Protein AF-A0A6L7A6A7-F1 (afdb_monomer_lite)

Organism: Escherichia coli (NCBI:txid562)

Secondary structure (DSSP, 8-state):
-HHHHHHHHHHHHHHHHHHHHHHS-GGGGGSHHHHHHHHHHHHHHHHHH-GGG--SS---HHHHHHHHHHHH-

pLDDT: mean 94.85, std 4.91, range [69.5, 98.38]

Structure (mmCIF, N/CA/C/O backbone):
data_AF-A0A6L7A6A7-F1
#
_entry.id   AF-A0A6L7A6A7-F1
#
loop_
_atom_site.group_PDB
_atom_site.id
_atom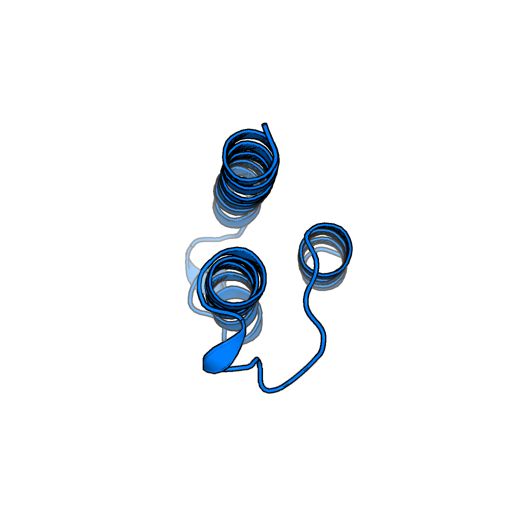_site.type_symbol
_atom_site.label_atom_id
_atom_site.label_alt_id
_atom_site.label_comp_id
_atom_site.label_asym_id
_atom_site.label_entity_id
_atom_site.label_seq_id
_atom_site.pdbx_PDB_ins_code
_atom_site.Cartn_x
_atom_site.Cartn_y
_atom_site.Cartn_z
_atom_site.occupancy
_atom_site.B_iso_or_equiv
_atom_site.auth_seq_id
_atom_site.auth_comp_id
_atom_site.auth_asym_id
_atom_site.auth_atom_id
_atom_site.pdbx_PDB_model_num
ATOM 1 N N . HIS A 1 1 ? 20.948 2.473 -13.889 1.00 73.69 1 HIS A N 1
ATOM 2 C CA . HIS A 1 1 ? 20.418 2.821 -12.548 1.00 73.69 1 HIS A CA 1
ATOM 3 C C . HIS A 1 1 ? 18.893 2.622 -12.423 1.00 73.69 1 HIS A C 1
ATOM 5 O O . HIS A 1 1 ? 18.242 3.404 -11.742 1.00 73.69 1 HIS A O 1
ATOM 11 N N . ARG A 1 2 ? 18.304 1.579 -13.038 1.00 88.12 2 ARG A N 1
ATOM 12 C CA . ARG A 1 2 ? 16.849 1.320 -12.996 1.00 88.12 2 ARG A CA 1
ATOM 13 C C . ARG A 1 2 ? 16.444 0.569 -11.726 1.00 88.12 2 ARG A C 1
ATOM 15 O O . ARG A 1 2 ? 15.590 1.048 -10.992 1.00 88.12 2 ARG A O 1
ATOM 22 N N . ASP A 1 3 ? 17.149 -0.514 -11.422 1.00 92.19 3 ASP A N 1
ATOM 23 C CA . ASP A 1 3 ? 16.846 -1.377 -10.275 1.00 92.19 3 ASP A CA 1
ATOM 24 C C . ASP A 1 3 ? 16.959 -0.617 -8.954 1.00 92.19 3 ASP A C 1
ATOM 26 O O . ASP A 1 3 ? 16.091 -0.722 -8.098 1.00 92.19 3 ASP A O 1
ATOM 30 N N . ARG A 1 4 ? 17.965 0.259 -8.820 1.00 94.88 4 ARG A N 1
ATOM 31 C CA . ARG A 1 4 ? 18.094 1.147 -7.654 1.00 94.88 4 ARG A CA 1
ATOM 32 C C . ARG A 1 4 ? 16.886 2.073 -7.489 1.00 94.88 4 ARG A C 1
ATOM 34 O O . ARG A 1 4 ? 16.422 2.262 -6.373 1.00 94.88 4 ARG A O 1
ATOM 41 N N . ALA A 1 5 ? 16.371 2.642 -8.579 1.00 96.00 5 ALA A N 1
ATOM 42 C CA . ALA A 1 5 ? 15.181 3.488 -8.522 1.00 96.00 5 ALA A CA 1
ATOM 43 C C . ALA A 1 5 ? 13.924 2.674 -8.168 1.00 96.00 5 ALA A C 1
ATOM 45 O O . ALA A 1 5 ? 13.078 3.151 -7.418 1.00 96.00 5 ALA A O 1
ATOM 46 N N . GLN A 1 6 ? 13.814 1.439 -8.663 1.00 96.56 6 GLN A N 1
ATOM 47 C CA . GLN A 1 6 ? 12.721 0.527 -8.317 1.00 96.56 6 GLN A CA 1
ATOM 48 C C . GLN A 1 6 ? 12.789 0.073 -6.852 1.00 96.56 6 GLN A C 1
ATOM 50 O O . GLN A 1 6 ? 11.755 0.044 -6.191 1.00 96.56 6 GLN A O 1
ATOM 55 N N . MET A 1 7 ? 13.984 -0.197 -6.318 1.00 96.75 7 MET A N 1
ATOM 56 C CA . MET A 1 7 ? 14.174 -0.493 -4.893 1.00 96.75 7 MET A CA 1
ATOM 57 C C . MET A 1 7 ? 13.741 0.683 -4.020 1.00 96.75 7 MET A C 1
ATOM 59 O O . MET A 1 7 ? 12.928 0.492 -3.126 1.00 96.75 7 MET A O 1
ATOM 63 N N . LEU A 1 8 ? 14.173 1.907 -4.350 1.00 97.38 8 LEU A N 1
ATOM 64 C CA . LEU A 1 8 ? 13.735 3.112 -3.634 1.00 97.38 8 LEU A CA 1
ATOM 65 C C . LEU A 1 8 ? 12.210 3.273 -3.651 1.00 97.38 8 LEU A C 1
ATOM 67 O O . LEU A 1 8 ? 11.616 3.669 -2.655 1.00 97.38 8 LEU A O 1
ATOM 71 N N . LYS A 1 9 ? 11.547 2.940 -4.766 1.00 97.56 9 LYS A N 1
ATOM 72 C CA . LYS A 1 9 ? 10.080 2.961 -4.828 1.00 97.56 9 LYS A CA 1
ATOM 73 C C . LYS A 1 9 ? 9.438 1.940 -3.891 1.00 97.56 9 LYS A C 1
ATOM 75 O O . LYS A 1 9 ? 8.476 2.287 -3.215 1.00 97.56 9 LYS A O 1
ATOM 80 N N . VAL A 1 10 ? 9.949 0.709 -3.845 1.00 97.81 10 VAL A N 1
ATOM 81 C CA . VAL A 1 10 ? 9.439 -0.323 -2.926 1.00 97.81 10 VAL A CA 1
ATOM 82 C C . VAL A 1 10 ? 9.659 0.094 -1.475 1.00 97.81 10 VAL A C 1
ATOM 84 O O . VAL A 1 10 ? 8.716 0.042 -0.692 1.00 97.81 10 VAL A O 1
ATOM 87 N N . GLU A 1 11 ? 10.856 0.574 -1.133 1.00 98.00 11 GLU A N 1
ATOM 88 C CA . GLU A 1 11 ? 11.180 1.061 0.213 1.00 98.00 11 GLU A CA 1
ATOM 89 C C . GLU A 1 11 ? 10.248 2.199 0.641 1.00 98.00 11 GLU A C 1
ATOM 91 O O . GLU A 1 11 ? 9.688 2.157 1.735 1.00 98.00 11 GLU A O 1
ATOM 96 N N . ASN A 1 12 ? 10.009 3.180 -0.233 1.00 98.25 12 ASN A N 1
ATOM 97 C CA . ASN A 1 12 ? 9.102 4.292 0.055 1.00 98.25 12 ASN A CA 1
ATOM 98 C C . ASN A 1 12 ? 7.670 3.812 0.339 1.00 98.25 12 ASN A C 1
ATOM 100 O O . ASN A 1 12 ? 7.029 4.295 1.273 1.00 98.25 12 ASN A O 1
ATOM 104 N N . VAL A 1 13 ? 7.163 2.848 -0.437 1.00 98.25 13 VAL A N 1
ATOM 105 C CA . VAL A 1 13 ? 5.821 2.286 -0.219 1.00 98.25 13 VAL A CA 1
ATOM 106 C C . VAL A 1 13 ? 5.772 1.468 1.074 1.00 98.25 13 VAL A C 1
ATOM 108 O O . VAL A 1 13 ? 4.819 1.603 1.835 1.00 98.25 13 VAL A O 1
ATOM 111 N N . GLN A 1 14 ? 6.801 0.670 1.369 1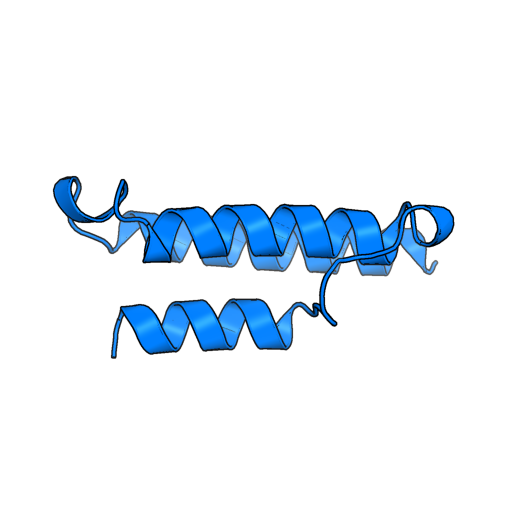.00 98.19 14 GLN A N 1
ATOM 112 C CA . GLN A 1 14 ? 6.892 -0.085 2.623 1.00 98.19 14 GLN A CA 1
ATOM 113 C C . GLN A 1 14 ? 6.926 0.840 3.845 1.00 98.19 14 GLN A C 1
ATOM 115 O O . GLN A 1 14 ? 6.248 0.576 4.837 1.00 98.19 14 GLN A O 1
ATOM 120 N N . GLN A 1 15 ? 7.662 1.952 3.770 1.00 98.38 15 GLN A N 1
ATOM 121 C CA . GLN A 1 15 ? 7.678 2.968 4.824 1.00 98.38 15 GLN A CA 1
ATOM 122 C C . GLN A 1 15 ? 6.305 3.626 4.999 1.00 98.38 15 GLN A C 1
ATOM 124 O O . GLN A 1 15 ? 5.844 3.777 6.131 1.00 98.38 15 GLN A O 1
ATOM 129 N N . ALA A 1 16 ? 5.634 3.980 3.898 1.00 98.00 16 ALA A N 1
ATOM 130 C CA . ALA A 1 16 ? 4.283 4.535 3.940 1.00 98.00 16 ALA A CA 1
ATOM 131 C C . ALA A 1 16 ? 3.288 3.549 4.574 1.00 98.00 16 ALA A C 1
ATOM 133 O O . ALA A 1 16 ? 2.540 3.937 5.470 1.00 98.00 16 ALA A O 1
ATOM 134 N N . TRP A 1 17 ? 3.338 2.272 4.185 1.00 98.00 17 TRP A N 1
ATOM 135 C CA . TRP A 1 17 ? 2.522 1.207 4.770 1.00 98.00 17 TRP A CA 1
ATOM 136 C C . TRP A 1 17 ? 2.780 1.033 6.267 1.00 98.00 17 TRP A C 1
ATOM 138 O O . TRP A 1 17 ? 1.829 0.989 7.043 1.00 98.00 17 TRP A O 1
ATOM 148 N N . GLN A 1 18 ? 4.043 1.029 6.700 1.00 97.50 18 GLN A N 1
ATOM 149 C CA . GLN A 1 18 ? 4.384 0.897 8.117 1.00 97.50 18 GLN A CA 1
ATOM 150 C C . GLN A 1 18 ? 3.855 2.076 8.946 1.00 97.50 18 GLN A C 1
ATOM 152 O O . GLN A 1 18 ? 3.358 1.899 10.057 1.00 97.50 18 GLN A O 1
ATOM 157 N N . GLN A 1 19 ? 3.934 3.301 8.422 1.00 96.94 19 GLN A N 1
ATOM 158 C CA . GLN A 1 19 ? 3.349 4.468 9.088 1.00 96.94 19 GLN A CA 1
ATOM 159 C C . GLN A 1 19 ? 1.819 4.403 9.110 1.00 96.94 19 GLN A C 1
ATOM 161 O O . GLN A 1 19 ? 1.203 4.784 10.103 1.00 96.94 19 GLN A O 1
ATOM 166 N N . TRP A 1 20 ? 1.212 3.928 8.027 1.00 97.00 20 TRP A N 1
ATOM 167 C CA . TRP A 1 20 ? -0.231 3.806 7.869 1.00 97.00 20 TRP A CA 1
ATOM 168 C C . TRP A 1 20 ? -0.831 2.742 8.800 1.00 97.00 20 TRP A C 1
ATOM 170 O O . TRP A 1 20 ? -1.726 3.063 9.579 1.00 97.00 20 TRP A O 1
ATOM 180 N N . ILE A 1 21 ? -0.279 1.524 8.838 1.00 96.19 21 ILE A N 1
ATOM 181 C CA . ILE A 1 21 ? -0.777 0.432 9.695 1.00 96.19 21 ILE A CA 1
ATOM 182 C C . ILE A 1 21 ? -0.644 0.758 11.190 1.00 96.19 21 ILE A C 1
ATOM 184 O O . ILE A 1 21 ? -1.476 0.359 12.005 1.00 96.19 21 ILE A O 1
ATOM 188 N N . ASN A 1 22 ? 0.366 1.550 11.560 1.00 95.25 22 ASN A N 1
ATOM 189 C CA . ASN A 1 22 ? 0.549 2.016 12.933 1.00 95.25 22 ASN A CA 1
ATO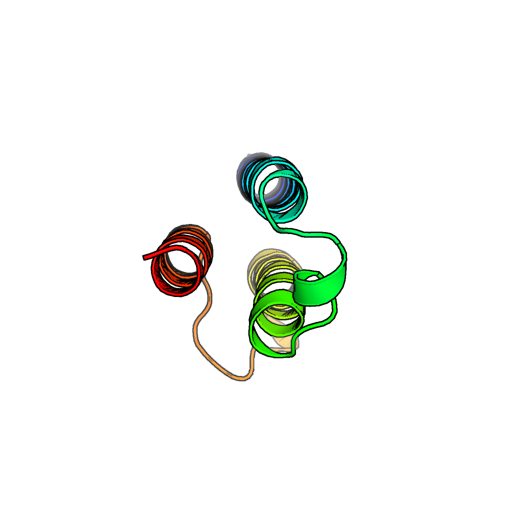M 190 C C . ASN A 1 22 ? -0.525 3.018 13.382 1.00 95.25 22 ASN A C 1
ATOM 192 O O . ASN A 1 22 ? -0.767 3.125 14.583 1.00 95.25 22 ASN A O 1
ATOM 196 N N . LYS A 1 23 ? -1.184 3.718 12.448 1.00 94.06 23 LYS A N 1
ATOM 197 C CA . LYS A 1 23 ? -2.316 4.613 12.744 1.00 94.06 23 LYS A CA 1
ATOM 198 C C . LYS A 1 23 ? -3.627 3.852 12.949 1.00 94.06 23 LYS A C 1
ATOM 200 O O . LYS A 1 23 ? -4.554 4.405 13.534 1.00 94.06 23 LYS A O 1
ATOM 205 N N . LEU A 1 24 ? -3.714 2.605 12.486 1.00 94.25 24 LEU A N 1
ATOM 206 C CA . LEU A 1 24 ? -4.906 1.782 12.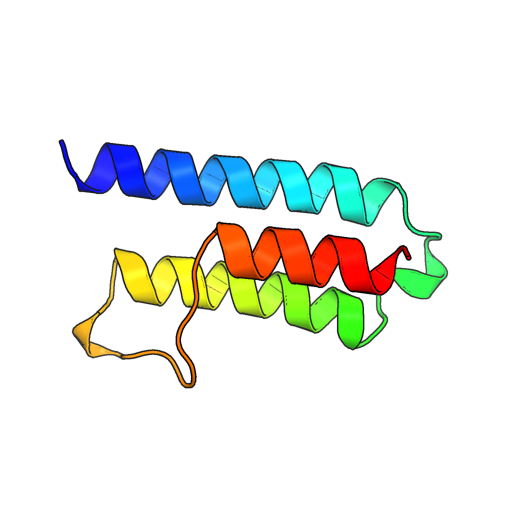654 1.00 94.25 24 LEU A CA 1
ATOM 207 C C . LEU A 1 24 ? -4.991 1.208 14.081 1.00 94.25 24 LEU A C 1
ATOM 209 O O . LEU A 1 24 ? -3.962 0.792 14.641 1.00 94.25 24 LEU A O 1
ATOM 213 N N . PRO A 1 25 ? -6.206 1.114 14.661 1.00 94.69 25 PRO A N 1
ATOM 214 C CA . PRO A 1 25 ? -6.436 0.358 15.887 1.00 94.69 25 PRO A CA 1
ATOM 215 C C . PRO A 1 25 ? -5.924 -1.083 15.745 1.00 94.69 25 PRO A C 1
ATOM 217 O O . PRO A 1 25 ? -6.109 -1.668 14.677 1.00 94.69 25 PRO A O 1
ATOM 220 N N . PRO A 1 26 ? -5.351 -1.702 16.797 1.00 93.25 26 PRO A N 1
ATOM 221 C CA . PRO A 1 26 ? -4.821 -3.065 16.716 1.00 93.25 26 PRO A CA 1
ATOM 222 C C . PRO A 1 26 ? -5.806 -4.090 16.142 1.00 93.25 26 PRO A C 1
ATOM 224 O O . PRO A 1 26 ? -5.396 -4.946 15.372 1.00 93.25 26 PRO A O 1
ATOM 227 N N . ALA A 1 27 ? -7.100 -3.954 16.452 1.00 93.81 27 ALA A N 1
ATOM 228 C CA . ALA A 1 27 ? -8.149 -4.832 15.936 1.00 93.81 27 ALA A CA 1
ATOM 229 C C . ALA A 1 27 ? -8.331 -4.750 14.409 1.00 93.81 27 ALA A C 1
ATOM 231 O O . ALA A 1 27 ? -8.606 -5.771 13.799 1.00 93.81 27 ALA A O 1
ATOM 232 N N . ARG A 1 28 ? -8.135 -3.571 13.795 1.00 93.50 28 ARG A N 1
ATOM 233 C CA . ARG A 1 28 ? -8.274 -3.371 12.337 1.00 93.50 28 ARG A CA 1
ATOM 234 C C . ARG A 1 28 ? -7.067 -3.899 11.559 1.00 93.50 28 ARG A C 1
ATOM 236 O O . ARG A 1 28 ? -7.159 -4.092 10.358 1.00 93.50 28 ARG A O 1
ATOM 243 N N . ARG A 1 29 ? -5.907 -4.102 12.199 1.00 92.62 29 ARG A N 1
ATOM 244 C CA . ARG A 1 29 ? -4.656 -4.464 11.492 1.00 92.62 29 ARG A CA 1
ATOM 245 C C . ARG A 1 29 ? -4.716 -5.827 10.802 1.00 92.62 29 ARG A C 1
ATOM 247 O O . ARG A 1 29 ? -3.931 -6.069 9.892 1.00 92.62 29 ARG A O 1
ATOM 254 N N . GLU A 1 30 ? -5.623 -6.689 11.249 1.00 93.12 30 GLU A N 1
ATOM 255 C CA . GLU A 1 30 ? -5.848 -8.027 10.701 1.00 93.12 30 GLU A CA 1
ATOM 256 C C . GLU A 1 30 ? -7.043 -8.084 9.742 1.00 93.12 30 GLU A C 1
ATOM 258 O O . GLU A 1 30 ? -7.392 -9.168 9.269 1.00 93.12 30 GLU A O 1
ATOM 263 N N . ASP A 1 31 ? -7.671 -6.949 9.444 1.00 96.25 31 ASP A N 1
ATOM 264 C CA . ASP A 1 31 ? -8.780 -6.905 8.502 1.00 96.25 31 ASP A CA 1
ATOM 265 C C . ASP A 1 31 ? -8.297 -7.220 7.080 1.00 96.25 31 ASP A C 1
ATOM 267 O O . ASP A 1 31 ? -7.143 -6.986 6.703 1.00 96.25 31 ASP A O 1
ATOM 271 N N . GLU A 1 32 ? -9.193 -7.790 6.279 1.00 97.19 32 GLU A N 1
ATOM 272 C CA . GLU A 1 32 ? -8.866 -8.256 4.929 1.00 97.19 32 GLU A CA 1
ATOM 273 C C . GLU A 1 32 ? -8.454 -7.104 3.997 1.00 97.19 32 GLU A C 1
ATOM 275 O O . GLU A 1 32 ? -7.549 -7.273 3.183 1.00 97.19 32 GLU A O 1
ATOM 280 N N . ASP A 1 33 ? -9.031 -5.909 4.168 1.00 95.94 33 ASP A N 1
ATOM 281 C CA . ASP A 1 33 ? -8.634 -4.698 3.438 1.00 95.94 33 ASP A CA 1
ATOM 282 C C . ASP A 1 33 ? -7.179 -4.292 3.750 1.00 95.94 33 ASP A C 1
ATOM 284 O O . ASP A 1 33 ? -6.418 -3.940 2.848 1.00 95.94 33 ASP A O 1
ATOM 288 N N . VAL A 1 34 ? -6.743 -4.417 5.007 1.00 96.44 34 VAL A N 1
ATOM 289 C CA . VAL A 1 34 ? -5.361 -4.154 5.439 1.00 96.44 34 VAL A CA 1
ATOM 290 C C . VAL A 1 34 ? -4.385 -5.204 4.910 1.00 96.44 34 VAL A C 1
ATOM 292 O O . VAL A 1 34 ? -3.280 -4.861 4.469 1.00 96.44 34 VAL A O 1
ATOM 295 N N . LYS A 1 35 ? -4.776 -6.482 4.929 1.00 96.69 35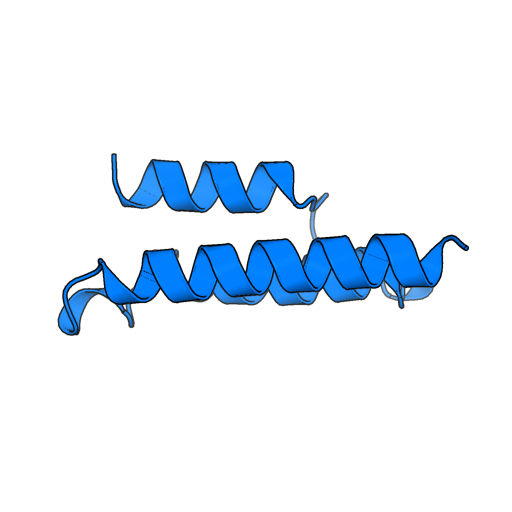 LYS A N 1
ATOM 296 C CA . LYS A 1 35 ? -3.972 -7.577 4.365 1.00 96.69 35 LYS A CA 1
ATOM 297 C C . LYS A 1 35 ? -3.807 -7.440 2.853 1.00 96.69 35 LYS A C 1
ATOM 299 O O . LYS A 1 35 ? -2.711 -7.697 2.353 1.00 96.69 35 LYS A O 1
ATOM 304 N N . GLU A 1 36 ? -4.834 -6.975 2.145 1.00 97.00 36 GLU A N 1
ATOM 305 C CA . GLU A 1 36 ? -4.762 -6.734 0.702 1.00 97.00 36 GLU A CA 1
ATOM 306 C C . GLU A 1 36 ? -3.680 -5.698 0.366 1.00 97.00 36 GLU A C 1
ATOM 308 O O . GLU A 1 36 ? -2.874 -5.929 -0.533 1.00 97.00 36 GLU A O 1
ATOM 313 N N . ILE A 1 37 ? -3.546 -4.616 1.148 1.00 97.81 37 ILE A N 1
ATOM 314 C CA . ILE A 1 37 ? -2.459 -3.637 0.955 1.00 97.81 37 ILE A CA 1
ATOM 315 C C . ILE A 1 37 ? -1.081 -4.300 1.043 1.00 97.81 37 ILE A C 1
ATOM 317 O O . ILE A 1 37 ? -0.197 -4.006 0.236 1.00 97.81 37 ILE A O 1
ATOM 321 N N . ARG A 1 38 ? -0.882 -5.209 2.005 1.00 96.38 38 ARG A N 1
ATOM 322 C CA . ARG A 1 38 ? 0.376 -5.958 2.116 1.00 96.38 38 ARG A CA 1
ATOM 323 C C . ARG A 1 38 ? 0.621 -6.794 0.859 1.00 96.38 38 ARG A C 1
ATOM 325 O O . ARG A 1 38 ? 1.745 -6.796 0.362 1.00 96.38 38 ARG A O 1
ATOM 332 N N . TRP A 1 39 ? -0.407 -7.455 0.327 1.00 96.88 39 TRP A N 1
ATOM 333 C CA . TRP A 1 39 ? -0.286 -8.217 -0.918 1.00 96.88 39 TRP A CA 1
ATOM 334 C C . TRP A 1 39 ? 0.063 -7.324 -2.109 1.00 96.88 39 TRP A C 1
ATOM 336 O O . TRP A 1 39 ? 0.994 -7.625 -2.853 1.00 96.88 39 TRP A O 1
ATOM 346 N N . MET A 1 40 ? -0.584 -6.167 -2.237 1.00 97.94 40 MET A N 1
ATOM 347 C CA . MET A 1 40 ? -0.283 -5.205 -3.297 1.00 97.94 40 MET A CA 1
ATOM 348 C C . MET A 1 40 ? 1.199 -4.771 -3.310 1.00 97.94 40 MET A C 1
ATOM 350 O O . MET A 1 40 ? 1.764 -4.526 -4.376 1.00 97.94 40 MET A O 1
ATOM 354 N N . ILE A 1 41 ? 1.858 -4.687 -2.147 1.00 97.94 41 ILE A N 1
ATOM 355 C CA . ILE A 1 41 ? 3.297 -4.371 -2.047 1.00 97.94 41 ILE A CA 1
ATOM 356 C C . ILE A 1 41 ? 4.161 -5.510 -2.594 1.00 97.94 41 ILE A C 1
ATOM 358 O O . ILE A 1 41 ? 5.154 -5.255 -3.279 1.00 97.94 41 ILE A O 1
ATOM 362 N N . GLU A 1 42 ? 3.800 -6.759 -2.321 1.00 97.12 42 GLU A N 1
ATOM 363 C CA . GLU A 1 42 ? 4.510 -7.909 -2.881 1.00 97.12 42 GLU A CA 1
ATOM 364 C C . GLU A 1 42 ? 4.307 -7.992 -4.403 1.00 97.12 42 GLU A C 1
ATOM 366 O O . GLU A 1 42 ? 5.274 -8.181 -5.143 1.00 97.12 42 GLU A O 1
ATOM 371 N N . GLU A 1 43 ? 3.096 -7.716 -4.894 1.00 97.44 43 GLU A N 1
ATOM 372 C CA . GLU A 1 43 ? 2.813 -7.614 -6.332 1.00 97.44 43 GLU A CA 1
ATOM 373 C C . GLU A 1 43 ? 3.639 -6.499 -6.996 1.00 97.44 43 GLU A C 1
ATOM 375 O O . GLU A 1 43 ? 4.168 -6.670 -8.097 1.00 97.44 43 GLU A O 1
ATOM 380 N N . LEU A 1 44 ? 3.841 -5.360 -6.320 1.00 97.69 44 LEU A N 1
ATOM 381 C CA . LEU A 1 44 ? 4.732 -4.301 -6.808 1.00 97.69 44 LEU A CA 1
ATOM 382 C C . LEU A 1 44 ? 6.176 -4.798 -6.971 1.00 97.69 44 LEU A C 1
ATOM 384 O O . LEU A 1 44 ? 6.846 -4.445 -7.946 1.00 97.69 44 LEU A O 1
ATOM 388 N N . ARG A 1 45 ? 6.660 -5.630 -6.043 1.00 96.94 45 ARG A N 1
ATOM 389 C CA . ARG A 1 45 ? 7.996 -6.236 -6.135 1.00 96.94 45 ARG A CA 1
ATOM 390 C C . ARG A 1 45 ? 8.081 -7.195 -7.320 1.00 96.94 45 ARG A C 1
ATOM 392 O O . ARG A 1 45 ? 9.056 -7.122 -8.069 1.00 96.94 45 ARG A O 1
ATOM 399 N N . VAL A 1 46 ? 7.067 -8.034 -7.533 1.00 96.69 46 VAL A N 1
ATOM 400 C CA . VAL A 1 46 ? 6.988 -8.930 -8.701 1.00 96.69 46 VAL A CA 1
ATOM 401 C C . VAL A 1 46 ? 6.993 -8.122 -10.002 1.00 96.69 46 VAL A C 1
ATOM 403 O O . VAL A 1 46 ? 7.807 -8.385 -10.886 1.00 96.69 46 VAL A O 1
ATOM 406 N N . SER A 1 47 ? 6.185 -7.063 -10.084 1.00 95.94 47 SER A N 1
ATOM 407 C CA . SER A 1 47 ? 6.122 -6.159 -11.240 1.00 95.94 47 SER A CA 1
ATOM 408 C C . SER A 1 47 ? 7.473 -5.508 -11.574 1.00 95.94 47 SER A C 1
ATOM 410 O O . SER A 1 47 ? 7.820 -5.337 -12.744 1.00 95.94 47 SER A O 1
ATOM 412 N N . TYR A 1 48 ? 8.292 -5.171 -10.574 1.00 95.56 48 TYR A N 1
ATOM 413 C CA . TYR A 1 48 ? 9.610 -4.587 -10.825 1.00 95.56 48 TYR A CA 1
ATOM 414 C C . TYR A 1 48 ? 10.699 -5.607 -11.137 1.00 95.56 48 TYR A C 1
ATOM 416 O O . TYR A 1 48 ? 11.473 -5.368 -12.070 1.00 95.56 48 TYR A O 1
ATOM 424 N N . PHE A 1 49 ? 10.753 -6.716 -10.400 1.00 95.88 49 PHE A N 1
ATOM 425 C CA . PHE A 1 49 ? 11.920 -7.604 -10.379 1.00 95.88 49 PHE A CA 1
ATOM 426 C C . PHE A 1 49 ? 11.680 -8.980 -11.008 1.00 95.88 49 PHE A C 1
ATOM 428 O O . PHE A 1 49 ? 12.641 -9.679 -11.314 1.00 95.88 49 PHE A O 1
ATOM 435 N N . ALA A 1 50 ? 10.426 -9.365 -11.241 1.00 94.88 50 ALA A N 1
ATOM 436 C CA . ALA A 1 50 ? 10.050 -10.676 -11.759 1.00 94.88 50 ALA A CA 1
ATOM 437 C C . ALA A 1 50 ? 8.929 -10.575 -12.809 1.00 94.88 50 ALA A C 1
ATOM 439 O O . ALA A 1 50 ? 7.962 -11.330 -12.785 1.00 94.88 50 ALA A O 1
ATOM 440 N N . GLN A 1 51 ? 9.077 -9.660 -13.772 1.00 90.31 51 GLN A N 1
ATOM 441 C CA . GLN A 1 51 ? 8.065 -9.370 -14.803 1.00 90.31 51 GLN A CA 1
ATOM 442 C C . GLN A 1 51 ? 7.592 -10.606 -15.585 1.00 90.31 51 GLN A C 1
ATOM 444 O O . GLN A 1 51 ? 6.450 -10.639 -16.029 1.00 90.31 51 GLN A O 1
ATOM 449 N N . GLN A 1 52 ? 8.442 -11.627 -15.735 1.00 95.12 52 GLN A N 1
ATOM 450 C CA . GLN A 1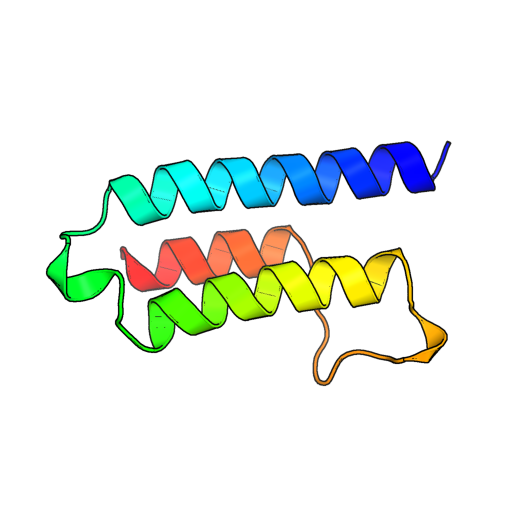 52 ? 8.083 -12.882 -16.405 1.00 95.12 52 GLN A CA 1
ATOM 451 C C . GLN A 1 52 ? 7.021 -13.697 -15.649 1.00 95.12 52 GLN A C 1
ATOM 453 O O . GLN A 1 52 ? 6.310 -14.469 -16.281 1.00 95.12 52 GLN A O 1
ATOM 458 N N . LEU A 1 53 ? 6.903 -13.527 -14.325 1.00 93.25 53 LEU A N 1
ATOM 459 C CA . LEU A 1 53 ? 5.857 -14.171 -13.522 1.00 93.25 53 LEU A CA 1
ATOM 460 C C . LEU A 1 53 ? 4.488 -13.507 -13.730 1.00 93.25 53 LEU A C 1
ATOM 462 O O . LEU A 1 53 ? 3.463 -14.166 -13.581 1.00 93.25 53 LEU A O 1
ATOM 466 N N . GLY A 1 54 ? 4.477 -12.226 -14.114 1.00 88.62 54 GLY A N 1
ATOM 467 C CA . GLY A 1 54 ? 3.265 -11.420 -14.226 1.00 88.62 54 GLY A CA 1
ATOM 468 C C . GLY A 1 54 ? 2.649 -11.074 -12.868 1.00 88.62 54 GLY A C 1
ATOM 469 O O . GLY A 1 54 ? 3.063 -11.573 -11.827 1.00 88.62 54 GLY A O 1
ATOM 470 N N . THR A 1 55 ? 1.657 -10.189 -12.892 1.00 91.25 55 THR A N 1
ATOM 471 C CA . THR A 1 55 ? 0.802 -9.872 -11.741 1.00 91.25 55 THR A CA 1
ATOM 472 C C . THR A 1 55 ? -0.655 -10.089 -12.160 1.00 91.25 55 THR A C 1
ATOM 474 O O . THR A 1 55 ? -0.985 -9.882 -13.334 1.00 91.25 55 THR A O 1
ATOM 477 N N . PRO A 1 56 ? -1.557 -10.493 -11.250 1.00 88.06 56 PRO A N 1
ATOM 478 C CA . PRO A 1 56 ? -2.958 -10.755 -11.590 1.00 88.06 56 PRO A CA 1
ATOM 479 C C . PRO A 1 56 ? -3.704 -9.489 -12.040 1.00 88.06 56 PRO A C 1
ATOM 481 O O . PRO A 1 56 ? -4.694 -9.567 -12.766 1.00 88.06 56 PRO A O 1
ATOM 484 N N . TYR A 1 57 ? -3.221 -8.311 -11.641 1.00 88.81 57 TYR A N 1
ATOM 485 C CA . TYR A 1 57 ? -3.737 -7.012 -12.058 1.00 88.81 57 TYR A CA 1
ATOM 486 C C . TYR A 1 57 ? -2.609 -5.970 -12.142 1.00 88.81 57 TYR A C 1
ATOM 488 O O . TYR A 1 57 ? -1.551 -6.153 -11.534 1.00 88.81 57 TYR A O 1
ATOM 496 N N . PRO A 1 58 ? -2.793 -4.851 -12.872 1.00 92.00 58 PRO A N 1
ATOM 497 C CA . PRO A 1 58 ? -1.777 -3.805 -12.933 1.00 92.00 58 PRO A CA 1
ATOM 498 C C . PRO A 1 58 ? -1.561 -3.160 -11.557 1.00 92.00 58 PRO A C 1
ATOM 500 O O . PRO A 1 58 ? -2.500 -2.632 -10.956 1.00 92.00 58 PRO A O 1
ATOM 503 N N . ILE A 1 59 ? -0.317 -3.144 -11.086 1.00 96.50 59 ILE A N 1
ATOM 504 C CA . ILE A 1 59 ? 0.063 -2.586 -9.785 1.00 96.50 59 ILE A CA 1
ATOM 505 C C . ILE A 1 59 ? 1.091 -1.460 -9.940 1.00 96.50 59 ILE A C 1
ATOM 507 O O . ILE A 1 59 ? 1.941 -1.485 -10.832 1.00 96.50 59 ILE A O 1
ATOM 511 N N . SER A 1 60 ? 0.999 -0.441 -9.084 1.00 97.25 60 SER A N 1
ATOM 512 C CA . SER A 1 60 ? 1.977 0.646 -8.990 1.00 97.25 60 SER A CA 1
ATOM 513 C C . SER A 1 60 ? 2.032 1.207 -7.571 1.00 97.25 60 SER A C 1
ATOM 515 O O . SER A 1 60 ? 1.086 1.051 -6.800 1.00 97.25 60 SER A O 1
ATOM 517 N N . ASP A 1 61 ? 3.114 1.917 -7.255 1.00 97.62 61 ASP A N 1
ATOM 518 C CA . ASP A 1 61 ? 3.265 2.694 -6.020 1.00 97.62 61 ASP A CA 1
ATOM 519 C C . ASP A 1 61 ? 2.061 3.620 -5.780 1.00 97.62 61 ASP A C 1
ATOM 521 O O . ASP A 1 61 ? 1.452 3.587 -4.714 1.00 97.62 61 ASP A O 1
ATOM 525 N N . LYS A 1 62 ? 1.639 4.371 -6.804 1.00 98.00 62 LYS A N 1
ATOM 526 C CA . LYS A 1 62 ? 0.472 5.263 -6.718 1.00 98.00 62 LYS A CA 1
ATOM 527 C C . LYS A 1 62 ? -0.828 4.524 -6.371 1.00 98.00 62 LYS A C 1
ATOM 529 O O . LYS A 1 62 ? -1.608 5.039 -5.577 1.00 98.00 62 LYS A O 1
ATOM 534 N N . ARG A 1 63 ? -1.070 3.341 -6.952 1.00 98.06 63 ARG A N 1
ATOM 535 C CA . ARG A 1 63 ? -2.284 2.550 -6.670 1.00 98.06 63 ARG A CA 1
ATOM 536 C C . ARG A 1 63 ? -2.323 2.071 -5.220 1.00 98.06 63 ARG A C 1
ATOM 538 O O . ARG A 1 63 ? -3.384 2.108 -4.611 1.00 98.06 63 ARG A O 1
ATOM 545 N N . ILE A 1 64 ? -1.176 1.683 -4.663 1.00 98.12 64 ILE A N 1
ATOM 546 C CA . ILE A 1 64 ? -1.074 1.246 -3.262 1.00 98.12 64 ILE A CA 1
ATOM 547 C C . ILE A 1 64 ? -1.364 2.407 -2.312 1.00 98.12 64 ILE A C 1
ATOM 549 O O . ILE A 1 64 ? -2.144 2.255 -1.377 1.00 98.12 64 ILE A O 1
ATOM 553 N N . LEU A 1 65 ? -0.777 3.581 -2.573 1.00 97.94 65 LEU A N 1
ATOM 554 C CA . LEU A 1 65 ? -1.024 4.778 -1.762 1.00 97.94 65 LEU A CA 1
ATOM 555 C C . LEU A 1 65 ? -2.513 5.162 -1.759 1.00 97.94 65 LEU A C 1
ATOM 557 O O . LEU A 1 65 ? -3.069 5.430 -0.700 1.00 97.94 65 LEU A O 1
ATOM 561 N N . GLN A 1 66 ? -3.173 5.111 -2.918 1.00 97.69 66 GLN A N 1
ATOM 562 C CA . GLN A 1 66 ? -4.609 5.391 -3.030 1.00 97.69 66 GLN A CA 1
ATOM 563 C C . GLN A 1 66 ? -5.475 4.365 -2.288 1.00 97.69 66 GLN A C 1
ATOM 565 O O . GLN A 1 66 ? -6.435 4.747 -1.627 1.00 97.69 66 GLN A O 1
ATOM 570 N N . ALA A 1 67 ? -5.136 3.076 -2.365 1.00 97.31 67 ALA A N 1
ATOM 571 C CA . ALA A 1 67 ? -5.869 2.037 -1.646 1.00 97.31 67 ALA A CA 1
ATOM 572 C C . ALA A 1 67 ? -5.761 2.220 -0.118 1.00 97.31 67 ALA A C 1
ATOM 574 O O . ALA A 1 67 ? -6.754 2.091 0.591 1.00 97.31 67 ALA A O 1
ATOM 575 N N . MET A 1 68 ? -4.589 2.617 0.391 1.00 97.06 68 MET A N 1
ATOM 576 C CA . MET A 1 68 ? -4.419 2.972 1.807 1.00 97.06 68 MET A CA 1
ATOM 577 C C . MET A 1 68 ? -5.274 4.177 2.228 1.00 97.06 68 MET A C 1
ATOM 579 O O . MET A 1 68 ? -5.846 4.170 3.320 1.00 97.06 68 MET A O 1
ATOM 583 N N . GLU A 1 69 ? -5.367 5.210 1.385 1.00 95.94 69 GLU A N 1
ATOM 584 C CA . GLU A 1 69 ? -6.222 6.379 1.639 1.00 95.94 69 GLU A CA 1
ATOM 585 C C . GLU A 1 69 ? -7.707 5.995 1.705 1.00 95.94 69 GLU A C 1
ATOM 587 O O . GLU A 1 69 ? -8.410 6.456 2.599 1.00 95.94 69 GLU A O 1
ATOM 592 N N . GLN A 1 70 ? -8.165 5.099 0.825 1.00 95.56 70 GLN A N 1
ATOM 593 C CA . GLN A 1 70 ? -9.557 4.630 0.770 1.00 95.56 70 GLN A CA 1
ATOM 594 C C . GLN A 1 70 ? -10.002 3.814 1.990 1.00 95.56 70 GLN A C 1
ATOM 596 O O . GLN A 1 70 ? -11.194 3.712 2.239 1.00 95.56 70 GLN A O 1
ATOM 601 N N . ILE A 1 71 ? -9.069 3.212 2.728 1.00 92.88 71 ILE A N 1
ATOM 602 C CA . ILE A 1 71 ? -9.379 2.427 3.934 1.00 92.88 71 ILE A CA 1
ATOM 603 C C . ILE A 1 71 ? -9.506 3.324 5.180 1.00 92.88 71 ILE A C 1
ATOM 605 O O . ILE A 1 71 ? -10.151 2.943 6.160 1.00 92.88 71 ILE A O 1
ATOM 609 N N . ILE A 1 72 ? -8.847 4.491 5.175 1.00 82.62 72 ILE A N 1
ATOM 610 C CA . ILE A 1 72 ? -8.901 5.464 6.281 1.00 82.62 72 ILE A CA 1
ATOM 611 C C . ILE A 1 72 ? -10.019 6.495 6.085 1.00 82.62 72 ILE A C 1
ATOM 613 O O . ILE A 1 72 ? -10.553 6.976 7.085 1.00 82.62 72 ILE A O 1
ATOM 617 N N . GLY A 1 73 ? -10.311 6.872 4.836 1.00 69.50 73 GLY A N 1
ATOM 618 C CA . GLY A 1 73 ? -11.398 7.794 4.487 1.00 69.50 73 GLY A CA 1
ATOM 619 C C . GLY A 1 73 ? -12.770 7.153 4.614 1.00 69.50 73 GLY A C 1
ATOM 620 O O . GLY A 1 73 ? -13.680 7.861 5.097 1.00 69.50 73 GLY A O 1
#

Sequence (73 aa):
HRDRAQMLKVENVQQAWQQWINKLPPARREDEDVKEIRWMIEELRVSYFAQQLGTPYPISDKRILQAMEQIIG

Foldseek 3Di:
DQVVVLVVLLVVLVVVLVVLLVPDDPVCCPPPLNVVLVVLSVLSVCVRPVPVVPHPDDGDSVVSNVSSVVVVD

InterPro domains:
  IPR024590 RNA helicase HrpA, C-terminal [PF11898] (1-70)

Radius of gyration: 12.69 Å; chains: 1; bounding box: 32×22×33 Å